Protein AF-A0A9D8VNK1-F1 (afdb_monomer_lite)

Structure (mmCIF, N/CA/C/O backbone):
data_AF-A0A9D8VNK1-F1
#
_entry.id   AF-A0A9D8VNK1-F1
#
loop_
_atom_site.group_PDB
_atom_site.id
_atom_site.type_symbol
_atom_site.label_atom_id
_atom_site.label_alt_id
_atom_site.label_comp_id
_atom_site.label_asym_id
_atom_site.label_entity_id
_atom_site.label_seq_id
_atom_site.pdbx_PDB_ins_code
_atom_site.Cartn_x
_atom_site.Cartn_y
_atom_site.Cartn_z
_atom_site.occupancy
_atom_site.B_iso_or_equiv
_atom_site.auth_seq_id
_atom_site.auth_comp_id
_atom_site.auth_asym_id
_atom_site.auth_atom_id
_atom_site.pdbx_PDB_model_num
ATOM 1 N N . MET A 1 1 ? -11.604 2.584 -1.332 1.00 70.06 1 MET A N 1
ATOM 2 C CA . MET A 1 1 ? -12.203 2.955 -0.035 1.00 70.06 1 MET A CA 1
ATOM 3 C C . MET A 1 1 ? -11.990 4.442 0.149 1.00 70.06 1 MET A C 1
ATOM 5 O O . MET A 1 1 ? -10.857 4.889 0.014 1.00 70.06 1 MET A O 1
ATOM 9 N N . SER A 1 2 ? -13.067 5.206 0.326 1.00 88.81 2 SER A N 1
ATOM 10 C CA . SER A 1 2 ? -12.978 6.635 0.633 1.00 88.81 2 SER A CA 1
ATOM 11 C C . SER A 1 2 ? -12.927 6.837 2.144 1.00 88.81 2 SER A C 1
ATOM 13 O O . SER A 1 2 ? -13.361 5.971 2.909 1.00 88.81 2 SER A O 1
ATOM 15 N N . TYR A 1 3 ? -12.439 7.999 2.573 1.00 94.38 3 TYR A N 1
ATOM 16 C CA . TYR A 1 3 ? -12.422 8.371 3.984 1.00 94.38 3 TYR A CA 1
ATOM 17 C C . TYR A 1 3 ? -13.813 8.274 4.616 1.00 94.38 3 TYR A C 1
ATOM 19 O O . TYR A 1 3 ? -13.997 7.603 5.627 1.00 94.38 3 TYR A O 1
ATOM 27 N N . GLN A 1 4 ? -14.813 8.842 3.944 1.00 96.62 4 GLN A N 1
ATOM 28 C CA . GLN A 1 4 ? -16.201 8.831 4.390 1.00 96.62 4 GLN A CA 1
ATOM 29 C C . GLN A 1 4 ? -16.774 7.409 4.485 1.00 96.62 4 GLN A C 1
ATOM 31 O O . GLN A 1 4 ? -17.496 7.116 5.434 1.00 96.62 4 GLN A O 1
ATOM 36 N N . SER A 1 5 ? -16.419 6.504 3.562 1.00 95.94 5 SER A N 1
ATOM 37 C CA . SER A 1 5 ? -16.893 5.112 3.626 1.00 95.94 5 SER A CA 1
ATOM 38 C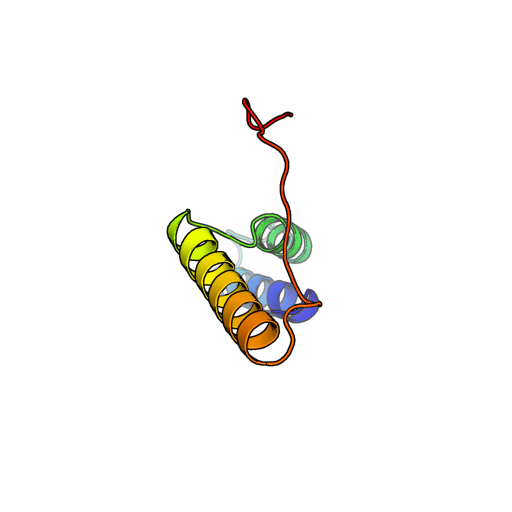 C . SER A 1 5 ? -16.346 4.347 4.837 1.00 95.94 5 SER A C 1
ATOM 40 O O . SER A 1 5 ? -17.065 3.544 5.428 1.00 95.94 5 SER A O 1
ATOM 42 N N . GLU A 1 6 ? -15.102 4.619 5.246 1.00 96.62 6 GLU A N 1
ATOM 43 C CA . GLU A 1 6 ? -14.507 3.990 6.432 1.00 96.62 6 GLU A CA 1
ATOM 44 C C . GLU A 1 6 ? -15.117 4.525 7.727 1.00 96.62 6 GLU A C 1
ATOM 46 O O . GLU A 1 6 ? -15.352 3.745 8.648 1.00 96.62 6 GLU A O 1
ATOM 51 N N . ILE A 1 7 ? -15.423 5.828 7.785 1.00 98.00 7 ILE A N 1
ATOM 52 C CA . ILE A 1 7 ? -16.133 6.428 8.925 1.00 98.00 7 ILE A CA 1
ATOM 53 C C . ILE A 1 7 ? -17.506 5.782 9.075 1.00 98.00 7 ILE A C 1
ATOM 55 O O . ILE A 1 7 ? -17.841 5.345 10.173 1.00 98.00 7 ILE A O 1
ATOM 59 N N . GLN A 1 8 ? -18.269 5.673 7.982 1.00 97.75 8 GLN A N 1
ATOM 60 C CA . GLN A 1 8 ? -19.596 5.060 8.026 1.00 97.75 8 GLN A CA 1
ATOM 61 C C . GLN A 1 8 ? -19.512 3.604 8.493 1.00 97.75 8 GLN A C 1
ATOM 63 O O . GLN A 1 8 ? -20.179 3.225 9.447 1.00 97.75 8 GLN A O 1
ATOM 68 N N . THR A 1 9 ? -18.603 2.818 7.909 1.00 97.19 9 THR A N 1
ATOM 69 C CA . THR A 1 9 ? -18.404 1.409 8.285 1.00 97.19 9 THR A CA 1
ATOM 70 C C . THR A 1 9 ? -18.003 1.257 9.756 1.00 97.19 9 THR A C 1
ATOM 72 O O . THR A 1 9 ? -18.443 0.330 10.436 1.00 97.19 9 THR A O 1
ATOM 75 N N . ALA A 1 10 ? -17.142 2.143 10.268 1.00 97.19 10 ALA A N 1
ATOM 76 C CA . ALA A 1 10 ? -16.753 2.138 11.675 1.00 97.19 10 ALA A CA 1
ATOM 77 C C . ALA A 1 10 ? -17.916 2.550 12.589 1.00 97.19 10 ALA A C 1
ATOM 79 O O . ALA A 1 10 ? -18.121 1.908 13.616 1.00 97.19 10 ALA A O 1
ATOM 80 N N . SER A 1 11 ? -18.684 3.570 12.201 1.00 97.50 11 SER A N 1
ATOM 81 C CA . SER A 1 11 ? -19.872 4.031 12.922 1.00 97.50 11 SER A CA 1
ATOM 82 C C . SER A 1 11 ? -20.906 2.915 13.041 1.00 97.50 11 SER A C 1
ATOM 84 O O . SER A 1 11 ? -21.330 2.601 14.148 1.00 97.50 11 SER A O 1
ATOM 86 N N . ASP A 1 12 ? -21.242 2.261 11.927 1.00 97.56 12 ASP A N 1
ATOM 87 C CA . ASP A 1 12 ? -22.225 1.175 11.886 1.00 97.56 12 ASP A CA 1
ATOM 88 C C . ASP A 1 12 ? -21.808 0.011 12.794 1.00 97.56 12 ASP A C 1
ATOM 90 O O . ASP A 1 12 ? -22.619 -0.529 13.548 1.00 97.56 12 ASP A O 1
ATOM 94 N N . LEU A 1 13 ? -20.519 -0.346 12.774 1.00 96.94 13 LEU A N 1
ATOM 95 C CA . LEU A 1 13 ? -19.976 -1.399 13.628 1.00 96.94 13 LEU A CA 1
ATOM 96 C C . LEU A 1 13 ? -20.045 -1.030 15.116 1.00 96.94 13 LEU A C 1
ATOM 98 O O . LEU A 1 13 ? -20.429 -1.870 15.926 1.00 96.94 13 LEU A O 1
ATOM 102 N N . ILE A 1 14 ? -19.675 0.201 15.481 1.00 97.38 14 ILE A N 1
ATOM 103 C CA . ILE A 1 14 ? -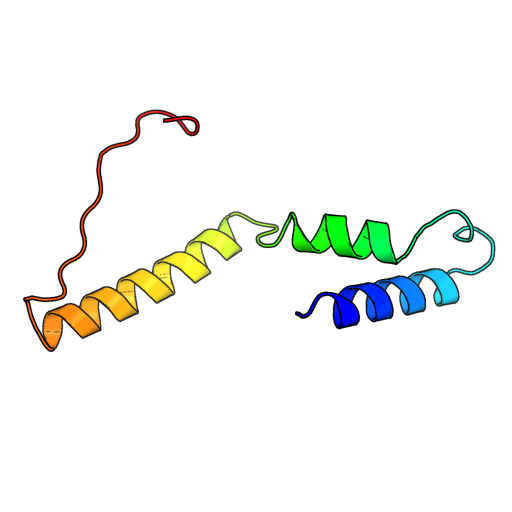19.721 0.678 16.872 1.00 97.38 14 ILE A CA 1
ATOM 104 C C . ILE A 1 14 ? -21.165 0.685 17.377 1.00 97.38 14 ILE A C 1
ATOM 106 O O . ILE A 1 14 ? -21.439 0.145 18.448 1.00 97.38 14 ILE A O 1
ATOM 110 N N . SER A 1 15 ? -22.101 1.210 16.581 1.00 96.56 15 SER A N 1
ATOM 111 C CA . SER A 1 15 ? -23.527 1.202 16.915 1.00 96.56 15 SER A CA 1
ATOM 112 C C . SER A 1 15 ? -24.072 -0.216 17.103 1.00 96.56 15 SER A C 1
ATOM 114 O O . SER A 1 15 ? -24.850 -0.442 18.026 1.00 96.56 15 SER A O 1
ATOM 116 N N . ALA A 1 16 ? -23.634 -1.185 16.292 1.00 97.25 16 ALA A N 1
ATOM 117 C CA . ALA A 1 16 ? -24.050 -2.581 16.423 1.00 97.25 16 ALA A CA 1
ATOM 118 C C . ALA A 1 16 ? -23.545 -3.268 17.710 1.00 97.25 16 ALA A C 1
ATOM 120 O O . ALA A 1 16 ? -24.192 -4.197 18.187 1.00 97.25 16 ALA A O 1
ATOM 121 N N . GLN A 1 17 ? -22.413 -2.833 18.277 1.00 96.75 17 GLN A N 1
ATOM 122 C CA . GLN A 1 17 ? -21.877 -3.362 19.544 1.00 96.75 17 GLN A CA 1
ATOM 123 C C . GLN A 1 17 ? -22.489 -2.684 20.784 1.00 96.75 17 GLN A C 1
ATOM 125 O O . GLN A 1 17 ? -22.464 -3.257 21.873 1.00 96.75 17 GLN A O 1
ATOM 130 N N . GLY A 1 18 ? -23.082 -1.496 20.621 1.00 93.94 18 GLY A N 1
ATOM 131 C CA . GLY A 1 18 ? -23.863 -0.808 21.650 1.00 93.94 18 GLY A CA 1
ATOM 132 C C . GLY A 1 18 ? -23.028 -0.197 22.781 1.00 93.94 18 GLY A C 1
ATOM 133 O O . GLY A 1 18 ? -21.864 0.162 22.596 1.00 93.94 18 GLY A O 1
ATOM 134 N N . ALA A 1 19 ? -23.644 -0.085 23.965 1.00 95.00 19 ALA A N 1
ATOM 135 C CA . ALA A 1 19 ? -23.114 0.645 25.124 1.00 95.00 19 ALA A CA 1
ATOM 136 C C . ALA A 1 19 ? -21.640 0.347 25.488 1.00 95.00 19 ALA A C 1
ATOM 138 O O . ALA A 1 19 ? -20.904 1.283 25.802 1.00 95.00 19 ALA A O 1
ATOM 139 N N . PRO A 1 20 ? -21.137 -0.905 25.401 1.00 97.19 20 PRO A N 1
ATOM 140 C CA . PRO A 1 20 ? -19.735 -1.192 25.705 1.00 97.19 20 PRO A CA 1
ATOM 141 C C . PRO A 1 20 ? -18.713 -0.456 24.819 1.00 97.19 20 PRO A C 1
ATOM 143 O O . PRO A 1 20 ? -17.547 -0.366 25.198 1.00 97.19 20 PRO A O 1
ATOM 146 N N . TRP A 1 21 ? -19.104 0.023 23.632 1.00 97.69 21 TRP A N 1
ATOM 147 C CA . TRP A 1 21 ? -18.211 0.654 22.648 1.00 97.69 21 TRP A CA 1
ATOM 148 C C . TRP A 1 21 ? -18.408 2.176 22.525 1.00 97.69 21 TRP A C 1
ATOM 150 O O . TRP A 1 21 ? -17.788 2.797 21.663 1.00 97.69 21 TRP A O 1
ATOM 160 N N . GLU A 1 22 ? -19.196 2.806 23.404 1.00 93.69 22 GLU A N 1
ATOM 161 C CA . GLU A 1 22 ? -19.497 4.253 23.369 1.00 93.69 22 GLU A CA 1
ATOM 162 C C . GLU A 1 22 ? -18.255 5.162 23.402 1.00 93.69 22 GLU A C 1
ATOM 164 O O . GLU A 1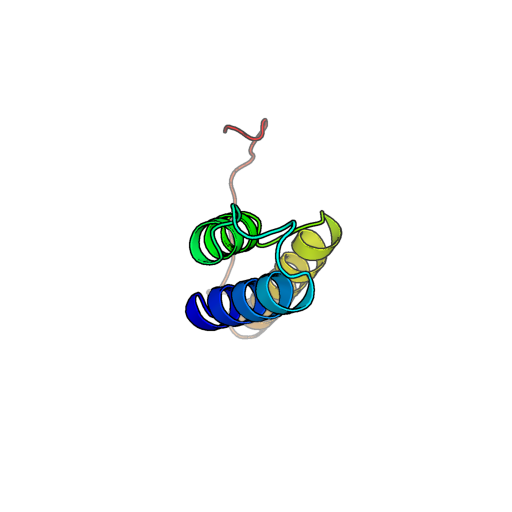 22 ? -18.274 6.264 22.858 1.00 93.69 22 GLU A O 1
ATOM 169 N N . GLY A 1 23 ? -17.150 4.706 24.000 1.00 96.88 23 GLY A N 1
ATOM 170 C CA . GLY A 1 23 ? -15.893 5.461 24.062 1.00 96.88 23 GLY A CA 1
ATOM 171 C C . GLY A 1 23 ? -15.068 5.461 22.767 1.00 96.88 23 GLY A C 1
ATOM 172 O O . GLY A 1 23 ? -14.025 6.115 22.710 1.00 96.88 23 GLY A O 1
ATOM 173 N N . ILE A 1 24 ? -15.479 4.718 21.734 1.00 98.06 24 ILE A N 1
ATOM 174 C CA . ILE A 1 24 ? -14.721 4.578 20.485 1.00 98.06 24 ILE A CA 1
ATOM 175 C C . ILE A 1 24 ? -15.149 5.656 19.485 1.00 98.06 24 ILE A C 1
ATOM 177 O O . ILE A 1 24 ? -16.309 5.752 19.097 1.00 98.06 24 ILE A O 1
ATOM 181 N N . ASN A 1 25 ? -14.183 6.431 18.988 1.00 98.12 25 ASN A N 1
ATOM 182 C CA . ASN A 1 25 ? -14.424 7.417 17.938 1.00 98.12 25 ASN A CA 1
ATOM 183 C C . ASN A 1 25 ? -14.273 6.789 16.537 1.00 98.12 25 ASN A C 1
ATOM 185 O O . ASN A 1 25 ? -13.177 6.381 16.140 1.00 98.12 25 ASN A O 1
ATOM 189 N N . ALA A 1 26 ? -15.367 6.750 15.770 1.00 97.69 26 ALA A N 1
ATOM 190 C CA . ALA A 1 26 ? -15.409 6.167 14.426 1.00 97.69 26 ALA A CA 1
ATOM 191 C C . ALA A 1 26 ? -14.439 6.835 13.435 1.00 97.69 26 ALA A C 1
ATOM 193 O O . ALA A 1 26 ? -13.803 6.155 12.627 1.00 97.69 26 ALA A O 1
ATOM 194 N N . GLU A 1 27 ? -14.280 8.158 13.512 1.00 98.06 27 GLU A N 1
ATOM 195 C CA . GLU A 1 27 ? -13.363 8.898 12.648 1.00 98.06 27 GLU A CA 1
ATOM 196 C C . GLU A 1 27 ? -11.905 8.517 12.924 1.00 98.06 27 GLU A C 1
ATOM 198 O O . GLU A 1 27 ? -11.116 8.322 11.998 1.00 98.06 27 GLU A O 1
ATOM 203 N N . TYR A 1 28 ? -11.542 8.336 14.194 1.00 98.38 28 TYR A N 1
ATOM 204 C CA . TYR A 1 28 ? -10.188 7.928 14.568 1.00 98.38 28 TYR A CA 1
ATOM 205 C C . TYR A 1 28 ? -9.886 6.508 14.087 1.00 98.38 28 TYR A C 1
ATOM 207 O O . TYR A 1 28 ? -8.817 6.267 13.524 1.00 98.38 28 TYR A O 1
ATOM 215 N N . VAL A 1 29 ? -10.852 5.591 14.205 1.00 97.81 29 VAL A N 1
ATOM 216 C CA . VAL A 1 29 ? -10.742 4.237 13.640 1.00 97.81 29 VAL A CA 1
ATOM 217 C C . VAL A 1 29 ? -10.537 4.289 12.123 1.00 97.81 29 VAL A C 1
ATOM 219 O O . VAL A 1 29 ? -9.652 3.606 11.600 1.00 97.81 29 VAL A O 1
ATOM 222 N N . ALA A 1 30 ? -11.306 5.118 11.411 1.00 97.56 30 ALA A N 1
ATOM 223 C CA . ALA A 1 30 ? -11.170 5.281 9.966 1.00 97.56 30 ALA A CA 1
ATOM 224 C C . ALA A 1 30 ? -9.769 5.779 9.573 1.00 97.56 30 ALA A C 1
ATOM 226 O O . ALA A 1 30 ? -9.144 5.218 8.669 1.00 97.56 30 ALA A O 1
ATOM 227 N N . ARG A 1 31 ? -9.231 6.777 10.289 1.00 97.88 31 ARG A N 1
ATOM 228 C CA . ARG A 1 31 ? -7.861 7.276 10.074 1.00 97.88 31 ARG A CA 1
ATOM 229 C C . ARG A 1 31 ? -6.823 6.171 10.264 1.00 97.88 31 ARG A C 1
ATOM 231 O O . ARG A 1 31 ? -5.996 5.975 9.378 1.00 97.88 31 ARG A O 1
ATOM 238 N N . MET A 1 32 ? -6.903 5.411 11.359 1.00 97.69 32 MET A N 1
ATOM 239 C CA . MET A 1 32 ? -5.971 4.307 11.637 1.00 97.69 32 MET A CA 1
ATOM 240 C C . MET A 1 32 ? -5.995 3.241 10.532 1.00 97.69 32 MET A C 1
ATOM 242 O O . MET A 1 32 ? -4.945 2.771 10.093 1.00 97.69 32 MET A O 1
ATOM 246 N N . ARG A 1 33 ? -7.186 2.872 10.044 1.00 96.00 33 ARG A N 1
ATOM 247 C CA . ARG A 1 33 ? -7.332 1.888 8.958 1.00 96.00 33 ARG A CA 1
ATOM 248 C C . ARG A 1 33 ? -6.733 2.379 7.645 1.00 96.00 33 ARG A C 1
ATOM 250 O O . ARG A 1 33 ? -6.076 1.602 6.964 1.00 96.00 33 ARG A O 1
ATOM 257 N N . LEU A 1 34 ? -6.939 3.646 7.294 1.00 95.62 34 LEU A N 1
ATOM 258 C CA . LEU A 1 34 ? -6.434 4.214 6.040 1.00 95.62 34 LEU A CA 1
ATOM 259 C C . LEU A 1 34 ? -4.929 4.473 6.068 1.00 95.62 34 LEU A C 1
ATOM 261 O O . LEU A 1 34 ? -4.263 4.285 5.051 1.00 95.62 34 LEU A O 1
ATOM 265 N N . GLN A 1 35 ? -4.387 4.856 7.225 1.00 96.62 35 GLN A N 1
ATOM 266 C CA . GLN A 1 35 ? -2.941 4.968 7.435 1.00 96.62 35 GLN A CA 1
ATOM 267 C C . GLN A 1 35 ? -2.241 3.612 7.259 1.00 96.62 35 GLN A C 1
ATOM 269 O O . GLN A 1 35 ? -1.107 3.569 6.794 1.00 96.62 35 GLN A O 1
ATOM 274 N N . ASN A 1 36 ? -2.936 2.504 7.540 1.00 96.69 36 ASN A N 1
ATOM 275 C CA . ASN A 1 36 ? -2.474 1.146 7.263 1.00 96.69 36 ASN A CA 1
ATOM 276 C C . ASN A 1 36 ? -3.184 0.527 6.043 1.00 96.69 36 ASN A C 1
ATOM 278 O O . ASN A 1 36 ? -3.890 -0.482 6.141 1.00 96.69 36 ASN A O 1
ATOM 282 N N . ARG A 1 37 ? -3.009 1.156 4.874 1.00 95.56 37 ARG A N 1
ATOM 283 C CA . ARG A 1 37 ? -3.642 0.732 3.613 1.00 95.56 37 ARG A CA 1
ATOM 284 C C . ARG A 1 37 ? -3.306 -0.713 3.223 1.00 95.56 37 ARG A C 1
ATOM 286 O O . ARG A 1 37 ? -4.192 -1.435 2.770 1.00 95.56 37 ARG A O 1
ATOM 293 N N . PHE A 1 38 ? -2.043 -1.116 3.355 1.00 97.06 38 PHE A N 1
ATOM 294 C CA . PHE A 1 38 ? -1.577 -2.463 3.024 1.00 97.06 38 PHE A CA 1
ATOM 295 C C . PHE A 1 38 ? -1.385 -3.268 4.303 1.00 97.06 38 PHE A C 1
ATOM 297 O O . PHE A 1 38 ? -0.365 -3.146 4.974 1.00 97.06 38 PHE A O 1
ATOM 304 N N . LYS A 1 39 ? -2.373 -4.100 4.637 1.00 97.12 39 LYS A N 1
ATOM 305 C CA . LYS A 1 39 ? -2.379 -4.820 5.917 1.00 97.12 39 LYS A CA 1
ATOM 306 C C . LYS A 1 39 ? -1.405 -5.988 5.955 1.00 97.12 39 LYS A C 1
ATOM 308 O O . LYS A 1 39 ? -1.023 -6.422 7.038 1.00 97.12 39 LYS A O 1
ATOM 313 N N . THR A 1 40 ? -1.025 -6.510 4.792 1.00 98.44 40 THR A N 1
ATOM 314 C CA . THR A 1 40 ? -0.083 -7.620 4.681 1.00 98.44 40 THR A CA 1
ATOM 315 C C . THR A 1 40 ? 0.949 -7.366 3.589 1.00 98.44 40 THR A C 1
ATOM 317 O O . THR A 1 40 ? 0.702 -6.642 2.623 1.00 98.44 40 THR A O 1
ATOM 320 N N . GLY A 1 41 ? 2.097 -8.038 3.696 1.00 98.25 41 GLY A N 1
ATOM 321 C CA . GLY A 1 41 ? 3.113 -8.013 2.642 1.00 98.25 41 GLY A CA 1
ATOM 322 C C . GLY A 1 41 ? 2.614 -8.581 1.307 1.00 98.25 41 GLY A C 1
ATOM 323 O O . GLY A 1 41 ? 3.052 -8.130 0.253 1.00 98.25 41 GLY A O 1
ATOM 324 N N . LEU A 1 42 ? 1.651 -9.513 1.324 1.00 98.69 42 LEU A N 1
ATOM 325 C CA . LEU A 1 42 ? 1.049 -10.045 0.096 1.00 98.69 42 LEU A CA 1
ATOM 326 C C . LEU A 1 42 ? 0.228 -8.990 -0.651 1.00 98.69 42 LEU A C 1
ATOM 328 O O . LEU A 1 42 ? 0.183 -9.021 -1.880 1.00 98.69 42 LEU A O 1
ATOM 3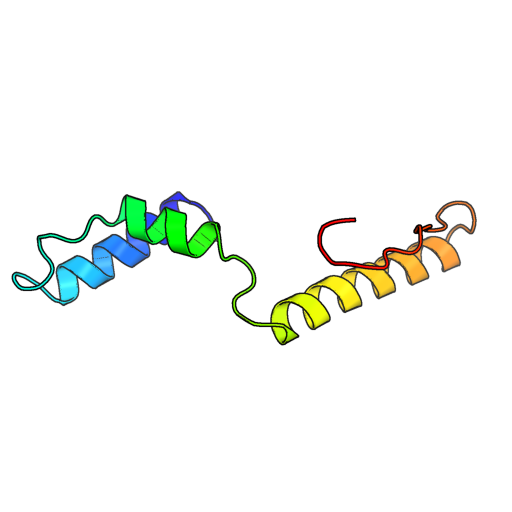32 N N . ASP A 1 43 ? -0.391 -8.051 0.066 1.00 98.44 43 ASP A N 1
ATOM 333 C CA . ASP A 1 43 ? -1.125 -6.949 -0.559 1.00 98.44 43 ASP A CA 1
ATOM 334 C C . ASP A 1 43 ? -0.163 -5.987 -1.263 1.00 98.44 43 ASP A C 1
ATOM 336 O O . ASP A 1 43 ? -0.434 -5.566 -2.388 1.00 98.44 43 ASP A O 1
ATOM 340 N N . ILE A 1 44 ? 0.992 -5.708 -0.641 1.00 98.62 44 ILE A N 1
ATOM 341 C CA . ILE A 1 44 ? 2.075 -4.924 -1.254 1.00 98.62 44 ILE A CA 1
ATOM 342 C C . ILE A 1 44 ? 2.577 -5.639 -2.510 1.00 98.62 44 ILE A C 1
ATOM 344 O O . ILE A 1 44 ? 2.610 -5.034 -3.577 1.00 98.62 44 ILE A O 1
ATOM 348 N N . ALA A 1 45 ? 2.897 -6.932 -2.406 1.00 98.69 45 ALA A N 1
ATOM 349 C CA . ALA A 1 45 ? 3.439 -7.716 -3.513 1.00 98.69 45 ALA A CA 1
ATOM 350 C C . ALA A 1 45 ? 2.490 -7.776 -4.719 1.00 98.69 45 ALA A C 1
ATOM 352 O O . ALA A 1 45 ? 2.916 -7.571 -5.851 1.00 98.69 45 ALA A O 1
ATOM 353 N N . LYS A 1 46 ? 1.191 -8.023 -4.499 1.00 98.69 46 LYS A N 1
ATOM 354 C CA . LYS A 1 46 ? 0.191 -8.039 -5.582 1.00 98.69 46 LYS A CA 1
ATOM 355 C C . LYS A 1 46 ? 0.041 -6.666 -6.235 1.00 98.69 46 LYS A C 1
ATOM 357 O O . LYS A 1 46 ? -0.060 -6.581 -7.457 1.00 98.69 46 LYS A O 1
ATOM 362 N N . TYR A 1 47 ? 0.016 -5.607 -5.426 1.00 98.62 47 TYR A N 1
ATOM 363 C CA . TYR A 1 47 ? -0.109 -4.238 -5.913 1.00 98.62 47 TYR A CA 1
ATOM 364 C C . TYR A 1 47 ? 1.088 -3.833 -6.780 1.00 98.62 47 TYR A C 1
ATOM 366 O O . TYR A 1 47 ? 0.896 -3.372 -7.903 1.00 98.62 47 TYR A O 1
ATOM 374 N N . THR A 1 48 ? 2.315 -4.057 -6.305 1.00 98.62 48 THR A N 1
ATOM 375 C CA . THR A 1 48 ? 3.532 -3.682 -7.040 1.00 98.62 48 THR A CA 1
ATOM 376 C C . THR A 1 48 ? 3.787 -4.577 -8.250 1.00 98.62 48 THR A C 1
ATOM 378 O O . THR A 1 48 ? 4.211 -4.075 -9.287 1.00 98.62 48 THR A O 1
ATOM 381 N N . ALA A 1 49 ? 3.469 -5.874 -8.176 1.00 98.75 49 ALA A N 1
ATOM 382 C CA . ALA A 1 49 ? 3.584 -6.775 -9.323 1.00 98.75 49 ALA A CA 1
ATOM 383 C C . ALA A 1 49 ? 2.687 -6.341 -10.489 1.00 98.75 49 ALA A C 1
ATOM 385 O O . ALA A 1 49 ? 3.099 -6.436 -11.643 1.00 98.75 49 ALA A O 1
ATOM 386 N N . LYS A 1 50 ? 1.476 -5.845 -10.199 1.00 98.81 50 LYS A N 1
ATOM 387 C CA . LYS A 1 50 ? 0.590 -5.291 -11.227 1.00 98.81 50 LYS A CA 1
ATOM 388 C C . LYS A 1 50 ? 1.223 -4.074 -11.910 1.00 98.81 50 LYS A C 1
ATOM 390 O O . LYS A 1 50 ? 1.265 -4.053 -13.133 1.00 98.81 50 LYS A O 1
ATOM 395 N N . 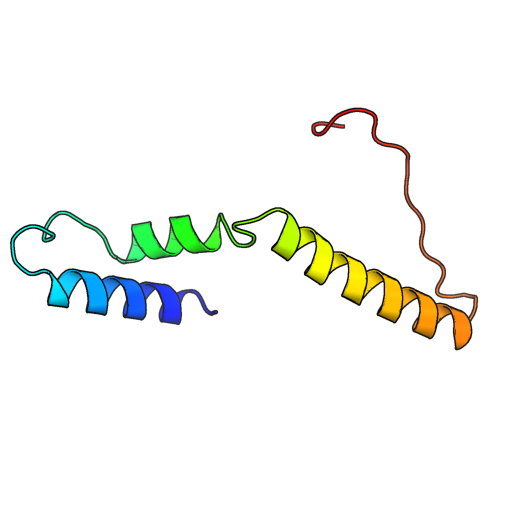ILE A 1 51 ? 1.748 -3.123 -11.133 1.00 98.75 51 ILE A N 1
ATOM 396 C CA . ILE A 1 51 ? 2.407 -1.914 -11.663 1.00 98.75 51 ILE A CA 1
ATOM 397 C C . ILE A 1 51 ? 3.571 -2.298 -12.576 1.00 98.75 51 ILE A C 1
ATOM 399 O O . ILE A 1 51 ? 3.612 -1.882 -13.723 1.00 98.75 51 ILE A O 1
ATOM 403 N N . MET A 1 52 ? 4.453 -3.189 -12.120 1.00 98.75 52 MET A N 1
ATOM 404 C CA . MET A 1 52 ? 5.592 -3.627 -12.927 1.00 98.75 52 MET A CA 1
ATOM 405 C C . MET A 1 52 ? 5.161 -4.245 -14.265 1.00 98.75 52 MET A C 1
ATOM 407 O O . MET A 1 52 ? 5.813 -4.028 -15.279 1.00 98.75 52 MET A O 1
ATOM 411 N N . ARG A 1 53 ? 4.060 -5.007 -14.302 1.00 98.81 53 ARG A N 1
ATOM 412 C CA . ARG A 1 53 ? 3.534 -5.572 -15.557 1.00 98.81 53 ARG A CA 1
ATOM 413 C C . ARG A 1 53 ? 2.972 -4.508 -16.494 1.00 98.81 53 ARG A C 1
ATOM 415 O O . ARG A 1 53 ? 3.127 -4.650 -17.703 1.00 98.81 53 ARG A O 1
ATOM 422 N N . GLU A 1 54 ? 2.329 -3.480 -15.950 1.00 98.81 54 GLU A N 1
ATOM 423 C CA . GLU A 1 54 ? 1.864 -2.323 -16.722 1.00 98.81 54 GLU A CA 1
ATOM 424 C C . GLU A 1 54 ? 3.057 -1.550 -17.302 1.00 98.81 54 GLU A C 1
ATOM 426 O O . GLU A 1 54 ? 3.065 -1.265 -18.497 1.00 98.81 54 GLU A O 1
ATOM 431 N N . ASP A 1 55 ? 4.104 -1.326 -16.504 1.00 98.81 55 ASP A N 1
ATOM 432 C CA . ASP A 1 55 ? 5.340 -0.669 -16.944 1.00 98.81 55 ASP A CA 1
ATOM 433 C C . ASP A 1 55 ? 6.046 -1.466 -18.056 1.00 98.81 55 ASP A C 1
ATOM 435 O O . ASP A 1 55 ? 6.489 -0.894 -19.049 1.00 98.81 55 ASP A O 1
ATOM 439 N N . MET A 1 56 ? 6.109 -2.799 -17.938 1.00 98.81 56 MET A N 1
ATOM 440 C CA . MET A 1 56 ? 6.665 -3.668 -18.985 1.00 98.81 56 MET A CA 1
ATOM 441 C C . MET A 1 56 ? 5.895 -3.533 -20.305 1.00 98.81 56 MET A C 1
ATOM 443 O O . MET A 1 56 ? 6.509 -3.386 -21.356 1.00 98.81 56 MET A O 1
ATOM 447 N N . ALA A 1 57 ? 4.558 -3.541 -20.256 1.00 98.81 57 ALA A N 1
ATOM 448 C CA . ALA A 1 57 ? 3.734 -3.378 -21.452 1.00 98.81 57 ALA A CA 1
ATOM 449 C C . ALA A 1 57 ? 3.880 -1.976 -22.074 1.00 98.81 57 ALA A C 1
ATOM 451 O O . ALA A 1 57 ? 3.850 -1.838 -23.296 1.00 98.81 57 ALA A O 1
ATOM 452 N N . ALA A 1 58 ? 4.053 -0.939 -21.247 1.00 98.81 58 ALA A N 1
ATOM 453 C CA . ALA A 1 58 ? 4.317 0.420 -21.715 1.00 98.81 58 ALA A CA 1
ATOM 454 C C . ALA A 1 58 ? 5.675 0.527 -22.425 1.00 98.81 58 ALA A C 1
ATOM 456 O O . ALA A 1 58 ? 5.764 1.172 -23.469 1.00 98.81 58 ALA A O 1
ATOM 457 N N . TYR A 1 59 ? 6.704 -0.141 -21.899 1.00 98.69 59 TYR A N 1
ATOM 458 C CA . TYR A 1 59 ? 8.015 -0.231 -22.538 1.00 98.69 59 TYR A CA 1
ATOM 459 C C . TYR A 1 59 ? 7.974 -1.015 -23.859 1.00 98.69 59 TYR A C 1
ATOM 461 O O . TYR A 1 59 ? 8.561 -0.578 -24.846 1.00 98.69 59 TYR A O 1
ATOM 469 N N . ASP A 1 60 ? 7.252 -2.141 -23.904 1.00 98.69 60 ASP A N 1
ATOM 470 C CA . ASP A 1 60 ? 7.071 -2.927 -25.134 1.00 98.69 60 ASP A CA 1
ATOM 471 C C . ASP A 1 60 ? 6.414 -2.094 -26.252 1.00 98.69 60 ASP A C 1
ATOM 473 O O . ASP A 1 60 ? 6.728 -2.271 -27.431 1.00 98.69 60 ASP A O 1
ATOM 477 N N . ALA A 1 61 ? 5.505 -1.180 -25.891 1.00 98.69 61 ALA A N 1
ATOM 478 C CA . ALA A 1 61 ? 4.852 -0.270 -26.829 1.00 98.69 61 ALA A CA 1
ATOM 479 C C . ALA A 1 61 ? 5.748 0.908 -27.254 1.00 98.69 61 ALA A C 1
ATOM 481 O O . ALA A 1 61 ? 5.695 1.330 -28.410 1.00 98.69 61 ALA A O 1
ATOM 482 N N . ASP A 1 62 ? 6.550 1.442 -26.331 1.00 98.56 62 ASP A N 1
ATOM 483 C CA . ASP A 1 62 ? 7.501 2.523 -26.581 1.00 98.56 62 ASP A CA 1
ATOM 484 C C . ASP A 1 62 ? 8.702 2.427 -25.613 1.00 98.56 62 ASP A C 1
ATOM 486 O O . ASP A 1 62 ? 8.559 2.720 -24.419 1.00 98.56 62 ASP A O 1
ATOM 490 N N . PRO A 1 63 ? 9.908 2.088 -26.117 1.00 98.38 63 PRO A N 1
ATOM 491 C CA . PRO A 1 63 ? 11.110 1.942 -25.298 1.00 98.38 63 PRO A CA 1
ATOM 492 C C . PRO A 1 63 ? 11.558 3.210 -24.558 1.00 98.38 63 PRO A C 1
ATOM 494 O O . PRO A 1 63 ? 12.394 3.120 -23.655 1.00 98.38 63 PRO A O 1
ATOM 497 N N . ALA A 1 64 ? 11.040 4.392 -24.918 1.00 98.44 64 ALA A N 1
ATOM 498 C CA . ALA A 1 64 ? 11.276 5.614 -24.153 1.00 98.44 64 ALA A CA 1
ATOM 499 C C . ALA A 1 64 ? 10.630 5.567 -22.753 1.00 98.44 64 ALA A C 1
ATOM 501 O O . ALA A 1 64 ? 11.092 6.265 -21.851 1.00 98.44 64 ALA A O 1
ATOM 502 N N . ASN A 1 65 ? 9.626 4.709 -22.534 1.00 98.50 65 ASN A N 1
ATOM 503 C CA . ASN A 1 65 ? 8.945 4.512 -21.249 1.00 98.50 65 ASN A CA 1
ATOM 504 C C . ASN A 1 65 ? 9.659 3.481 -20.361 1.00 98.50 65 ASN A C 1
ATOM 506 O O . ASN A 1 65 ? 9.055 2.535 -19.858 1.00 98.50 65 ASN A O 1
ATOM 510 N N . TYR A 1 66 ? 10.969 3.636 -20.183 1.00 98.31 66 TYR A N 1
ATOM 511 C CA . TYR A 1 66 ? 11.738 2.793 -19.272 1.00 98.31 66 TYR A CA 1
ATOM 512 C C . TYR A 1 66 ? 11.565 3.238 -17.810 1.00 98.31 66 TYR A C 1
ATOM 514 O O . TYR A 1 66 ? 11.238 4.388 -17.514 1.00 98.31 66 TYR A O 1
ATOM 522 N N . THR A 1 67 ? 11.841 2.331 -16.872 1.00 98.56 67 THR A N 1
ATOM 523 C CA . THR A 1 67 ? 11.828 2.614 -15.429 1.00 98.56 67 THR A CA 1
ATOM 524 C C . THR A 1 67 ? 13.233 2.517 -14.835 1.00 98.56 67 THR A C 1
ATOM 526 O O . THR A 1 67 ? 14.131 1.889 -15.399 1.00 98.56 67 THR A O 1
ATOM 529 N N . GLN A 1 68 ? 13.460 3.187 -13.703 1.00 98.44 68 GLN A N 1
ATOM 530 C CA . GLN A 1 68 ? 14.752 3.213 -13.013 1.00 98.44 68 GLN A CA 1
ATOM 531 C C . GLN A 1 68 ? 14.566 3.144 -11.499 1.00 98.44 68 GLN A C 1
ATOM 533 O O . GLN A 1 68 ? 13.533 3.536 -10.959 1.00 98.44 68 GLN A O 1
ATOM 538 N N . SER A 1 69 ? 15.609 2.696 -10.810 1.00 98.06 69 SER A N 1
ATOM 539 C CA . SER A 1 69 ? 15.695 2.707 -9.353 1.00 98.06 69 SER A CA 1
ATOM 540 C C . SER A 1 69 ? 17.142 2.894 -8.906 1.00 98.06 69 SER A C 1
ATOM 542 O O . SER A 1 69 ? 18.073 2.601 -9.655 1.00 98.06 69 SER A O 1
ATOM 544 N N . LEU A 1 70 ? 17.328 3.308 -7.655 1.00 98.44 70 LEU A N 1
ATOM 545 C CA . LEU A 1 70 ? 18.611 3.253 -6.959 1.00 98.44 70 LEU A CA 1
ATOM 546 C C . LEU A 1 70 ? 18.577 2.126 -5.924 1.00 98.44 70 LEU A C 1
ATOM 548 O O . LEU A 1 70 ? 17.514 1.760 -5.428 1.00 98.44 70 LEU A O 1
ATOM 552 N N . GLY A 1 71 ? 19.740 1.558 -5.613 1.00 97.75 71 GLY A N 1
ATOM 553 C CA . GLY A 1 71 ? 19.844 0.544 -4.568 1.00 97.75 71 GLY A CA 1
ATOM 554 C C . GLY A 1 71 ? 19.679 1.161 -3.178 1.00 97.75 71 GLY A C 1
ATOM 555 O O . GLY A 1 71 ? 20.442 2.052 -2.812 1.00 97.75 71 GLY A O 1
ATOM 556 N N . CYS A 1 72 ? 18.733 0.642 -2.397 1.00 97.75 72 CYS A N 1
ATOM 557 C CA . CYS A 1 72 ? 18.531 0.983 -0.988 1.00 97.75 72 CYS A CA 1
ATOM 558 C C . CYS A 1 72 ? 19.001 -0.180 -0.108 1.00 97.75 72 CYS A C 1
ATOM 560 O O . CYS A 1 72 ? 18.573 -1.319 -0.294 1.00 97.75 72 CYS A O 1
ATOM 562 N N . TRP A 1 73 ? 19.888 0.088 0.851 1.00 97.31 73 TRP A N 1
ATOM 563 C CA . TRP A 1 73 ? 20.478 -0.947 1.713 1.00 97.31 73 TRP A CA 1
ATOM 564 C C . TRP A 1 73 ? 19.756 -1.109 3.061 1.00 97.31 73 TRP A C 1
ATOM 566 O O . TRP A 1 73 ? 20.032 -2.057 3.794 1.00 97.31 73 TRP A O 1
ATOM 576 N N . HIS A 1 74 ? 18.833 -0.204 3.399 1.00 98.25 74 HIS A N 1
ATOM 577 C CA . HIS A 1 74 ? 18.036 -0.244 4.625 1.00 98.25 74 HIS A CA 1
ATOM 578 C C . HIS A 1 74 ? 16.717 0.510 4.433 1.00 98.25 74 HIS A C 1
ATOM 580 O O . HIS A 1 74 ? 16.688 1.470 3.685 1.00 98.25 74 HIS A O 1
ATOM 586 N N . GLY A 1 75 ? 15.647 0.157 5.156 1.00 95.56 75 GLY A N 1
ATOM 587 C CA . GLY A 1 75 ? 14.311 0.750 4.954 1.00 95.56 75 GLY A CA 1
ATOM 588 C C . GLY A 1 75 ? 14.164 2.248 5.271 1.00 95.56 75 GLY A C 1
ATOM 589 O O . GLY A 1 75 ? 13.105 2.811 5.021 1.00 95.56 75 GLY A O 1
ATOM 590 N N . PHE A 1 76 ? 15.192 2.885 5.837 1.00 96.62 76 PHE A N 1
ATOM 591 C CA . PHE A 1 76 ? 15.238 4.341 6.047 1.00 96.62 76 PHE A CA 1
ATOM 592 C C . PHE A 1 76 ? 15.951 5.090 4.908 1.00 96.62 76 PHE A C 1
ATOM 594 O O . PHE A 1 76 ? 15.771 6.297 4.774 1.00 96.62 76 PHE A O 1
ATOM 601 N N . ILE A 1 77 ? 16.777 4.383 4.130 1.00 90.50 77 ILE A N 1
ATOM 602 C CA . ILE A 1 77 ? 17.545 4.907 2.995 1.00 90.50 77 ILE A CA 1
ATOM 603 C C . ILE A 1 77 ? 16.784 4.602 1.713 1.00 90.50 77 ILE A C 1
ATOM 605 O O . ILE A 1 77 ? 16.680 5.509 0.866 1.00 90.50 77 ILE A O 1
#

Radius of gyration: 19.77 Å; chains: 1; bounding box: 44×19×52 Å

Foldseek 3Di:
DDLVVQLVVQVVVLVVVPDVSVPDRSSVRSVVCVVPVPVDPVSVVVVVVVVVVVLVVVCVVPVVSDDDDDDDPDPVD

Secondary structure (DSSP, 8-state):
--HHHHHHHHHHHHHHH-GGGTT--HHHHHHHHHHT---SHHHHHHHHHHHHHHHHHHHHH-TT--------SSTT-

S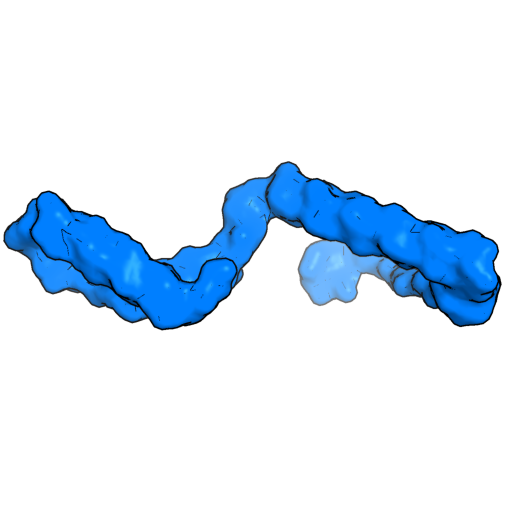equence (77 aa):
MSYQSEIQTASDLISAQGAPWEGINAEYVARMRLQNRFKTGLDIAKYTAKIMREDMAAYDADPANYTQSLGCWHGFI

pLDDT: mean 97.06, std 3.55, range [70.06, 98.81]